Protein AF-A0A0M3JAE6-F1 (afdb_monomer)

Mean predicted aligned error: 17.2 Å

Nearest PDB structures (foldseek):
  5hbf-assembly3_A  TM=8.509E-01  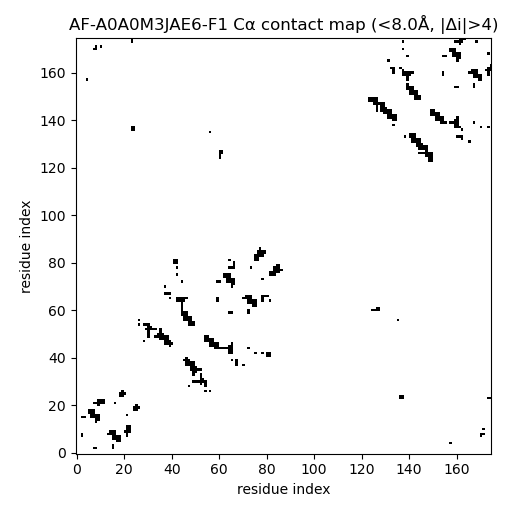e=4.651E-03  Homo sapiens
  8in6-assembly1_A  TM=2.690E-01  e=1.525E-06  Aplysia kurodai
  1dqc-assembly1_A  TM=7.155E-01  e=1.903E-02  Tachypleus tridentatus
  6so0-assembly1_A  TM=6.676E-01  e=2.023E-02  Homo sapiens
  5hbf-assembly3_B  TM=6.802E-01  e=2.150E-02  Homo sapiens

Foldseek 3Di:
DAADPQWFQAPVVRDTHHLCRRPLSNPPDWCQPPDAAKADDFFAQKIWGDDPRDIDIDGHAPQWGAQRVVRHTDHLQCRVSSVHPNPPPDDDDDDDDDDDDDDDDDDDDDPDDPDPDPPVVDPQRFDPDAAWAFPGRFAQWIWGDDPRGTDIDGHDPQFGQAPVVRHGHHSVNRD

Structure (mmCIF, N/CA/C/O backbone):
data_AF-A0A0M3JAE6-F1
#
_entry.id   AF-A0A0M3JAE6-F1
#
loop_
_atom_site.group_PDB
_atom_site.id
_atom_site.type_symbol
_atom_site.label_atom_id
_atom_site.label_alt_id
_atom_site.label_comp_id
_atom_site.label_asym_id
_atom_site.label_entity_id
_atom_site.label_seq_id
_atom_site.pdbx_PDB_ins_code
_atom_site.Cartn_x
_atom_site.Cartn_y
_atom_site.Cartn_z
_atom_site.occupancy
_atom_site.B_iso_or_equiv
_atom_site.auth_seq_id
_atom_site.auth_comp_id
_atom_site.auth_asym_id
_atom_site.auth_atom_id
_atom_site.pdbx_PDB_model_num
ATOM 1 N N . MET A 1 1 ? 17.728 -20.460 -9.849 1.00 57.16 1 MET A N 1
ATOM 2 C CA . MET A 1 1 ? 18.331 -19.705 -10.971 1.00 57.16 1 MET A CA 1
ATOM 3 C C . MET A 1 1 ? 18.481 -18.301 -10.447 1.00 57.16 1 MET A C 1
ATOM 5 O O . MET A 1 1 ? 17.465 -17.693 -10.151 1.00 57.16 1 MET A O 1
ATOM 9 N N . ASP A 1 2 ? 19.702 -17.817 -10.259 1.00 71.75 2 ASP A N 1
ATOM 10 C CA . ASP A 1 2 ? 19.910 -16.496 -9.671 1.00 71.75 2 ASP A CA 1
ATOM 11 C C . ASP A 1 2 ? 19.593 -15.401 -10.691 1.00 71.75 2 ASP A C 1
ATOM 13 O O . ASP A 1 2 ? 20.233 -15.301 -11.743 1.00 71.75 2 ASP A O 1
ATOM 17 N N . CYS A 1 3 ? 18.595 -14.574 -10.388 1.00 78.62 3 CYS A N 1
ATOM 18 C CA . CYS A 1 3 ? 18.317 -13.397 -11.194 1.00 78.62 3 CYS A CA 1
ATOM 19 C C . CYS A 1 3 ? 19.451 -12.376 -11.061 1.00 78.62 3 CYS A C 1
ATOM 21 O O . CYS A 1 3 ? 20.031 -12.180 -9.992 1.00 78.62 3 CYS A O 1
ATOM 23 N N . SER A 1 4 ? 19.777 -11.709 -12.172 1.00 85.56 4 SER A N 1
ATOM 24 C CA . SER A 1 4 ? 20.721 -10.588 -12.149 1.00 85.56 4 SER A CA 1
ATOM 25 C C . SER A 1 4 ? 20.203 -9.479 -11.233 1.00 85.56 4 SER A C 1
ATOM 27 O O . SER A 1 4 ? 18.994 -9.303 -11.093 1.00 85.56 4 SER A O 1
ATOM 29 N N . SER A 1 5 ? 21.111 -8.711 -10.625 1.00 76.38 5 SER A N 1
ATOM 30 C CA . SER A 1 5 ? 20.752 -7.637 -9.693 1.00 76.38 5 SER A CA 1
ATOM 31 C C . SER A 1 5 ? 19.662 -6.719 -10.255 1.00 76.38 5 SER A C 1
ATOM 33 O O . SER A 1 5 ? 19.842 -6.115 -11.311 1.00 76.38 5 SER A O 1
ATOM 35 N N . GLY A 1 6 ? 18.558 -6.588 -9.515 1.00 71.81 6 GLY A N 1
ATOM 36 C CA . GLY A 1 6 ? 17.400 -5.773 -9.900 1.00 71.81 6 GLY A CA 1
ATOM 37 C C . GLY A 1 6 ? 16.305 -6.519 -10.671 1.00 71.81 6 GLY A C 1
ATOM 38 O O . GLY A 1 6 ? 15.281 -5.907 -10.968 1.00 71.81 6 GLY A O 1
ATOM 39 N N . LEU A 1 7 ? 16.494 -7.810 -10.958 1.00 77.81 7 LEU A N 1
ATOM 40 C CA . LEU A 1 7 ? 15.477 -8.695 -11.525 1.00 77.81 7 LEU A CA 1
ATOM 41 C C . LEU A 1 7 ? 14.998 -9.710 -10.482 1.00 77.81 7 LEU A C 1
ATOM 43 O O . LEU A 1 7 ? 15.739 -10.112 -9.586 1.00 77.81 7 LEU A O 1
ATOM 47 N N . TYR A 1 8 ? 13.747 -10.122 -10.629 1.00 76.50 8 TYR A N 1
ATOM 48 C CA . TYR A 1 8 ? 12.992 -10.947 -9.700 1.00 76.50 8 TYR A CA 1
ATOM 49 C C . TYR A 1 8 ? 12.405 -12.124 -10.462 1.00 76.50 8 TYR A C 1
ATOM 51 O O . TYR A 1 8 ? 11.994 -11.976 -11.610 1.00 76.50 8 TYR A O 1
ATOM 59 N N . PHE A 1 9 ? 12.362 -13.298 -9.844 1.00 79.25 9 PHE A N 1
ATOM 60 C CA . PHE A 1 9 ? 11.781 -14.459 -10.501 1.00 79.25 9 PHE A CA 1
ATOM 61 C C . PHE A 1 9 ? 10.269 -14.266 -10.667 1.00 79.25 9 PHE A C 1
ATOM 63 O O . PHE A 1 9 ? 9.534 -14.118 -9.692 1.00 79.25 9 PHE A O 1
ATOM 70 N N . ASN A 1 10 ? 9.807 -14.266 -11.912 1.00 76.50 10 ASN A N 1
ATOM 71 C CA . ASN A 1 10 ? 8.400 -14.247 -12.249 1.00 76.50 10 ASN A CA 1
ATOM 72 C C . ASN A 1 10 ? 7.887 -15.688 -12.301 1.00 76.50 10 ASN A C 1
ATOM 74 O O . ASN A 1 10 ? 8.141 -16.412 -13.261 1.00 76.50 10 ASN A O 1
ATOM 78 N N . ALA A 1 11 ? 7.141 -16.108 -11.279 1.00 73.19 11 ALA A N 1
ATOM 79 C CA . ALA A 1 11 ? 6.583 -17.458 -11.223 1.00 73.19 11 ALA A CA 1
ATOM 80 C C . ALA A 1 11 ? 5.585 -17.763 -12.361 1.00 73.19 11 ALA A C 1
ATOM 82 O O . ALA A 1 11 ? 5.351 -18.930 -12.664 1.00 73.19 11 ALA A O 1
ATOM 83 N N . GLU A 1 12 ? 5.017 -16.739 -13.010 1.00 77.88 12 GLU A N 1
ATOM 84 C CA . GLU A 1 12 ? 4.078 -16.905 -14.125 1.00 77.88 12 GLU A CA 1
ATOM 85 C C . GLU A 1 12 ? 4.802 -17.201 -15.446 1.00 77.88 12 GLU A C 1
ATOM 87 O O . GLU A 1 12 ? 4.373 -18.070 -16.205 1.00 77.88 12 GLU A O 1
ATOM 92 N N . THR A 1 13 ? 5.926 -16.526 -15.708 1.00 83.38 13 THR A N 1
ATOM 93 C CA . THR A 1 13 ? 6.714 -16.717 -16.940 1.00 83.38 13 THR A CA 1
ATOM 94 C C . THR A 1 13 ? 7.896 -17.670 -16.764 1.00 83.38 13 THR A C 1
ATOM 96 O O . THR A 1 13 ? 8.464 -18.125 -17.750 1.00 83.38 13 THR A O 1
ATOM 99 N N . SER A 1 14 ? 8.243 -18.026 -15.522 1.00 84.50 14 SER A N 1
ATOM 100 C CA . SER A 1 14 ? 9.468 -18.757 -15.160 1.00 84.50 14 SER A CA 1
ATOM 101 C C . SER A 1 14 ? 10.762 -18.065 -15.608 1.00 84.50 14 SER A C 1
ATOM 103 O O . SER A 1 14 ? 11.794 -18.713 -15.785 1.00 84.50 14 SER A O 1
ATOM 105 N N . GLU A 1 15 ? 10.717 -16.746 -15.769 1.00 87.00 15 GLU A N 1
ATOM 106 C CA . GLU A 1 15 ? 11.852 -15.918 -16.167 1.00 87.00 15 GLU A CA 1
ATOM 107 C C . GLU A 1 15 ? 12.167 -14.878 -15.090 1.00 87.00 15 GLU A C 1
ATOM 109 O O . GLU A 1 15 ? 11.346 -14.567 -14.229 1.00 87.00 15 GLU A O 1
ATOM 114 N N . CYS A 1 16 ? 13.377 -14.326 -15.128 1.00 86.81 16 CYS A N 1
ATOM 115 C CA . CYS A 1 16 ? 13.714 -13.161 -14.321 1.00 86.81 16 CYS A CA 1
ATOM 116 C C . CYS A 1 16 ? 13.150 -11.904 -14.982 1.00 86.81 16 CYS A C 1
ATOM 118 O O . CYS A 1 16 ? 13.502 -11.594 -16.118 1.00 86.81 16 CYS A O 1
ATOM 120 N N . ASP A 1 17 ? 12.323 -11.169 -14.254 1.00 82.00 17 ASP A N 1
ATOM 121 C CA . ASP A 1 17 ? 11.604 -10.001 -14.742 1.00 82.00 17 ASP A CA 1
ATOM 122 C C . ASP A 1 17 ? 11.773 -8.811 -13.785 1.00 82.00 17 ASP A C 1
ATOM 124 O O . ASP A 1 17 ? 12.265 -8.939 -12.661 1.00 82.00 17 ASP A O 1
ATOM 128 N N . PHE A 1 18 ? 11.391 -7.620 -14.227 1.00 82.56 18 PHE A N 1
ATOM 129 C CA . PHE A 1 18 ? 11.340 -6.449 -13.362 1.00 82.56 18 PHE A CA 1
ATOM 130 C C . PHE A 1 18 ? 10.223 -6.597 -12.321 1.00 82.56 18 PHE A C 1
ATOM 132 O O . PHE A 1 18 ? 9.197 -7.234 -12.571 1.00 82.56 18 PHE A O 1
ATOM 139 N N . LYS A 1 19 ? 10.404 -5.989 -11.139 1.00 72.25 19 LYS A N 1
ATOM 140 C CA . LYS A 1 19 ? 9.467 -6.092 -10.001 1.00 72.25 19 LYS A CA 1
ATOM 141 C C . LYS A 1 19 ? 8.014 -5.754 -10.371 1.00 72.25 19 LYS A C 1
ATOM 143 O O . LYS A 1 19 ? 7.091 -6.255 -9.745 1.00 72.25 19 LYS A O 1
ATOM 148 N N . GLU A 1 20 ? 7.802 -4.898 -11.369 1.00 70.81 20 GLU A N 1
ATOM 149 C CA . GLU A 1 20 ? 6.485 -4.471 -11.842 1.00 70.81 20 GLU A CA 1
ATOM 150 C C . GLU A 1 20 ? 5.726 -5.584 -12.576 1.00 70.81 20 GLU A C 1
ATOM 152 O O . GLU A 1 20 ? 4.494 -5.582 -12.591 1.00 70.81 20 GLU A O 1
ATOM 157 N N . ASN A 1 21 ? 6.456 -6.532 -13.161 1.00 71.94 21 ASN A N 1
ATOM 158 C CA . ASN A 1 21 ? 5.912 -7.629 -13.954 1.00 71.94 21 ASN A CA 1
ATOM 159 C C . ASN A 1 21 ? 5.793 -8.933 -13.153 1.00 71.94 21 ASN A C 1
ATOM 161 O O . ASN A 1 21 ? 5.097 -9.852 -13.578 1.00 71.94 21 ASN A O 1
ATOM 165 N N . VAL A 1 22 ? 6.419 -9.013 -11.977 1.00 77.12 22 VAL A N 1
ATOM 166 C CA . VAL A 1 22 ? 6.266 -10.148 -11.063 1.00 77.12 22 VAL A CA 1
ATOM 167 C C . VAL A 1 22 ? 5.001 -9.952 -10.236 1.00 77.12 22 VAL A C 1
ATOM 169 O O . VAL A 1 22 ? 4.941 -9.044 -9.416 1.00 77.12 22 VAL A O 1
ATOM 172 N N . LEU A 1 23 ? 3.982 -10.796 -10.430 1.00 62.00 23 LEU A N 1
ATOM 173 C CA . LEU A 1 23 ? 2.661 -10.643 -9.799 1.00 62.00 23 LEU A CA 1
ATOM 174 C C . LEU A 1 23 ? 2.720 -10.543 -8.264 1.00 62.00 23 LEU A C 1
ATOM 176 O O . LEU A 1 23 ? 1.975 -9.760 -7.682 1.00 62.00 23 LEU A O 1
ATOM 180 N N . SER A 1 24 ? 3.627 -11.285 -7.624 1.00 55.59 24 SER A N 1
ATOM 181 C CA . SER A 1 24 ? 3.878 -11.225 -6.178 1.00 55.59 24 SER A CA 1
ATOM 182 C C . SER A 1 24 ? 4.635 -9.969 -5.735 1.00 55.59 24 SER A C 1
ATOM 184 O O . SER A 1 24 ? 4.551 -9.598 -4.574 1.00 55.59 24 SER A O 1
ATOM 186 N N . CYS A 1 25 ? 5.335 -9.278 -6.636 1.00 64.19 25 CYS A N 1
ATOM 187 C CA . CYS A 1 25 ? 6.037 -8.020 -6.352 1.00 64.19 25 CYS A CA 1
ATOM 188 C C . CYS A 1 25 ? 5.276 -6.781 -6.860 1.00 64.19 25 CYS A C 1
ATOM 190 O O . CYS A 1 25 ? 5.592 -5.640 -6.502 1.00 64.19 25 CYS A O 1
ATOM 192 N N . ARG A 1 26 ? 4.271 -6.987 -7.715 1.00 64.50 26 ARG A N 1
ATOM 193 C CA . ARG A 1 26 ? 3.477 -5.937 -8.334 1.00 64.50 26 ARG A CA 1
ATOM 194 C C . ARG A 1 26 ? 2.492 -5.392 -7.316 1.00 64.50 26 ARG A C 1
ATOM 196 O O . ARG A 1 26 ? 1.555 -6.067 -6.903 1.00 64.50 26 ARG A O 1
ATOM 203 N N . ASN A 1 27 ? 2.630 -4.110 -6.998 1.00 64.69 27 ASN A N 1
ATOM 204 C CA . ASN A 1 27 ? 1.575 -3.403 -6.294 1.00 64.69 27 ASN A CA 1
ATOM 205 C C . ASN A 1 27 ? 0.345 -3.307 -7.229 1.00 64.69 27 ASN A C 1
ATOM 207 O O . ASN A 1 27 ? 0.441 -2.673 -8.282 1.00 64.69 27 ASN A O 1
ATOM 211 N N . PRO A 1 28 ? -0.810 -3.916 -6.897 1.00 67.19 28 PRO A N 1
ATOM 212 C CA . PRO A 1 28 ? -1.944 -4.024 -7.823 1.00 67.19 28 PRO A CA 1
ATOM 213 C C . PRO A 1 28 ? -2.647 -2.681 -8.081 1.00 67.19 28 PRO A C 1
ATOM 215 O O . PRO A 1 28 ? -3.548 -2.599 -8.915 1.00 67.19 28 PRO A O 1
ATOM 218 N N . PHE A 1 29 ? -2.254 -1.626 -7.364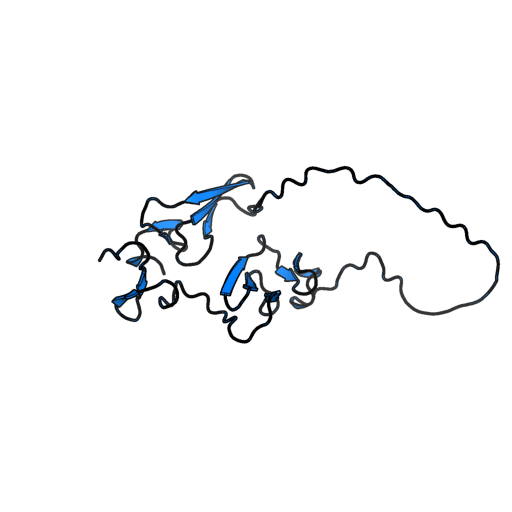 1.00 79.62 29 PHE A N 1
ATOM 219 C CA . PHE A 1 29 ? -2.862 -0.308 -7.445 1.00 79.62 29 PHE A CA 1
ATOM 220 C C . PHE A 1 29 ? -2.209 0.554 -8.531 1.00 79.62 29 PHE A C 1
ATOM 222 O O . PHE A 1 29 ? -1.033 0.902 -8.435 1.00 79.62 29 PHE A O 1
ATOM 229 N N . ASP A 1 30 ? -3.001 0.923 -9.539 1.00 83.75 30 ASP A N 1
ATOM 230 C CA . ASP A 1 30 ? -2.572 1.742 -10.675 1.00 83.75 30 ASP A CA 1
ATOM 231 C C . ASP A 1 30 ? -2.882 3.237 -10.462 1.00 83.75 30 ASP A C 1
ATOM 233 O O . ASP A 1 30 ? -4.028 3.630 -10.202 1.00 83.75 30 ASP A O 1
ATOM 237 N N . CYS A 1 31 ? -1.844 4.066 -10.605 1.00 90.31 31 CYS A N 1
ATOM 238 C CA . CYS A 1 31 ? -1.897 5.522 -10.499 1.00 90.31 31 CYS A CA 1
ATOM 239 C C . CYS A 1 31 ? -1.967 6.243 -11.858 1.00 90.31 31 CYS A C 1
ATOM 241 O O . CYS A 1 31 ? -2.138 7.461 -11.859 1.00 90.31 31 CYS A O 1
ATOM 243 N N . ALA A 1 32 ? -1.888 5.544 -12.999 1.00 86.88 32 ALA A N 1
ATOM 244 C CA . ALA A 1 32 ? -1.790 6.148 -14.334 1.00 86.88 32 ALA A CA 1
ATOM 245 C C . ALA A 1 32 ? -2.917 7.145 -14.656 1.00 86.88 32 ALA A C 1
ATOM 247 O O . ALA A 1 32 ? -2.695 8.137 -15.345 1.00 86.88 32 ALA A O 1
ATOM 248 N N . ASN A 1 33 ? -4.121 6.912 -14.122 1.00 86.94 33 ASN A N 1
ATOM 249 C CA . ASN A 1 33 ? -5.295 7.770 -14.325 1.00 86.94 33 ASN A CA 1
ATOM 250 C C . ASN A 1 33 ? -5.825 8.385 -13.020 1.00 86.94 33 ASN A C 1
ATOM 252 O O . ASN A 1 33 ? -6.982 8.806 -12.944 1.00 86.94 33 ASN A O 1
ATOM 256 N N . ARG A 1 34 ? -5.006 8.411 -11.965 1.00 90.81 34 ARG A N 1
ATOM 257 C CA . ARG A 1 34 ? -5.386 8.941 -10.651 1.00 90.81 34 ARG A CA 1
ATOM 258 C C . ARG A 1 34 ? -4.648 10.243 -10.364 1.00 90.81 34 ARG A C 1
ATOM 260 O O . ARG A 1 34 ? -3.559 10.492 -10.867 1.00 90.81 34 ARG A O 1
ATOM 267 N N . LYS A 1 35 ? -5.253 11.093 -9.534 1.00 95.06 35 LYS A N 1
ATOM 268 C CA . LYS A 1 35 ? -4.607 12.324 -9.056 1.00 95.06 35 LYS A CA 1
ATOM 269 C C . LYS A 1 35 ? -3.509 11.986 -8.049 1.00 95.06 35 LYS A C 1
ATOM 271 O O . LYS A 1 35 ? -3.563 10.941 -7.402 1.00 95.06 35 LYS A O 1
ATOM 276 N N . ASN A 1 36 ? -2.566 12.898 -7.847 1.00 94.44 36 ASN A N 1
ATOM 277 C CA . ASN A 1 36 ? -1.634 12.772 -6.730 1.00 94.44 36 ASN A CA 1
ATOM 278 C C . ASN A 1 36 ? -2.409 12.785 -5.404 1.00 94.44 36 ASN A C 1
ATOM 280 O O . ASN A 1 36 ? -3.353 13.564 -5.251 1.00 94.44 36 ASN A O 1
ATOM 284 N N . GLY A 1 37 ? -2.022 11.927 -4.464 1.00 93.56 37 GLY A N 1
ATOM 285 C CA . GLY A 1 37 ? -2.692 11.820 -3.170 1.00 93.56 37 GLY A CA 1
ATOM 286 C C . GLY A 1 37 ? -2.743 10.403 -2.620 1.00 93.56 37 GLY A C 1
ATOM 287 O O . GLY A 1 37 ? -2.260 9.460 -3.246 1.00 93.56 37 GLY A O 1
ATOM 288 N N . ALA A 1 38 ? -3.328 10.275 -1.430 1.00 94.56 38 ALA A N 1
ATOM 289 C CA . ALA A 1 38 ? -3.507 8.993 -0.772 1.00 94.56 38 ALA A CA 1
ATOM 290 C C . ALA A 1 38 ? -4.843 8.345 -1.153 1.00 94.56 38 ALA A C 1
ATOM 292 O O . ALA A 1 38 ? -5.856 9.018 -1.337 1.00 94.56 38 ALA A O 1
ATOM 293 N N . TYR A 1 39 ? -4.833 7.023 -1.230 1.00 93.44 39 TYR A N 1
ATOM 294 C CA . TYR A 1 39 ? -5.960 6.189 -1.601 1.00 93.44 39 TYR A CA 1
ATOM 295 C C . TYR A 1 39 ? -6.008 4.978 -0.682 1.00 93.44 39 TYR A C 1
ATOM 297 O O . TYR A 1 39 ? -4.984 4.363 -0.407 1.00 93.44 39 TYR A O 1
ATOM 305 N N . ALA A 1 40 ? -7.200 4.598 -0.251 1.00 91.69 40 ALA A N 1
ATOM 306 C CA . ALA A 1 40 ? -7.446 3.334 0.425 1.00 91.69 40 ALA A CA 1
ATOM 307 C C . ALA A 1 40 ? -8.723 2.719 -0.143 1.00 91.69 40 ALA A C 1
ATOM 309 O O . ALA A 1 40 ? -9.617 3.442 -0.591 1.00 91.69 40 ALA A O 1
ATOM 310 N N . ASP A 1 41 ? -8.788 1.392 -0.143 1.00 87.38 41 ASP A N 1
ATOM 311 C CA . ASP A 1 41 ? -9.982 0.663 -0.553 1.00 87.38 41 ASP A CA 1
ATOM 312 C C . ASP A 1 41 ? -10.830 0.338 0.680 1.00 87.38 41 ASP A C 1
ATOM 314 O O . ASP A 1 41 ? -10.534 -0.582 1.442 1.00 87.38 41 ASP A O 1
ATOM 318 N N . GLY A 1 42 ? -11.849 1.164 0.925 1.00 91.88 42 GLY A N 1
ATOM 319 C CA . GLY A 1 42 ? -12.736 1.027 2.079 1.00 91.88 42 GLY A CA 1
ATOM 320 C C . GLY A 1 42 ? -12.013 1.090 3.433 1.00 91.88 42 GLY A C 1
ATOM 321 O O . GLY A 1 42 ? -11.065 1.852 3.630 1.00 91.88 42 GLY A O 1
ATOM 322 N N . CYS A 1 43 ? -12.502 0.303 4.395 1.00 94.94 43 CYS A N 1
ATOM 323 C CA . CYS A 1 43 ? -11.897 0.149 5.719 1.00 94.94 43 CYS A CA 1
ATOM 324 C C . CYS A 1 43 ? -10.627 -0.704 5.628 1.00 94.94 43 CYS A C 1
ATOM 326 O O . CYS A 1 43 ? -10.658 -1.914 5.858 1.00 94.94 43 CYS A O 1
ATOM 328 N N . SER A 1 44 ? -9.508 -0.072 5.284 1.00 89.44 44 SER A N 1
ATOM 329 C CA . SER A 1 44 ? -8.252 -0.771 5.030 1.00 89.44 44 SER A CA 1
ATOM 330 C C . SER A 1 44 ? -7.148 -0.347 5.993 1.00 89.44 44 SER A C 1
ATOM 332 O O . SER A 1 44 ? -7.000 0.822 6.348 1.00 89.44 44 SER A O 1
ATOM 334 N N . THR A 1 45 ? -6.341 -1.323 6.398 1.00 85.56 45 THR A N 1
ATOM 335 C CA . THR A 1 45 ? -5.067 -1.098 7.094 1.00 85.56 45 THR A CA 1
ATOM 336 C C . THR A 1 45 ? -3.934 -0.806 6.109 1.00 85.56 45 THR A C 1
ATOM 338 O O . THR A 1 45 ? -2.833 -0.466 6.520 1.00 85.56 45 THR A O 1
ATOM 341 N N . VAL A 1 46 ? -4.189 -0.938 4.809 1.00 83.06 46 VAL A N 1
ATOM 342 C CA . VAL A 1 46 ? -3.256 -0.706 3.706 1.00 83.06 46 VAL A CA 1
ATOM 343 C C . VAL A 1 46 ? -3.764 0.452 2.851 1.00 83.06 46 VAL A C 1
ATOM 345 O O . VAL A 1 46 ? -4.955 0.537 2.550 1.00 83.06 46 VAL A O 1
ATOM 348 N N . PHE A 1 47 ? -2.862 1.332 2.441 1.00 90.00 47 PHE A N 1
ATOM 349 C CA . PHE A 1 47 ? -3.172 2.482 1.604 1.00 90.00 47 PHE A CA 1
ATOM 350 C C . PHE A 1 47 ? -2.045 2.733 0.599 1.00 90.00 47 PHE A C 1
ATOM 352 O O . PHE A 1 47 ? -0.935 2.217 0.731 1.00 90.00 47 PHE A O 1
ATOM 359 N N . TRP A 1 48 ? -2.342 3.528 -0.419 1.00 92.31 48 TRP A N 1
ATOM 360 C CA . TRP A 1 48 ? -1.441 3.855 -1.513 1.00 92.31 48 TRP A CA 1
ATOM 361 C C . TRP A 1 48 ? -1.291 5.358 -1.647 1.00 92.31 48 TRP A C 1
ATOM 363 O O . TRP A 1 48 ? -2.254 6.093 -1.458 1.00 92.31 48 TRP A O 1
ATOM 373 N N . TYR A 1 49 ? -0.107 5.815 -2.030 1.00 90.94 49 TYR A N 1
ATOM 374 C CA . TYR A 1 49 ? 0.142 7.199 -2.402 1.00 90.94 49 TYR A CA 1
ATOM 375 C C . TYR A 1 49 ? 0.521 7.272 -3.878 1.00 90.94 49 TYR A C 1
ATOM 377 O O . TYR A 1 49 ? 1.490 6.640 -4.296 1.00 90.94 49 TYR A O 1
ATOM 385 N N . CYS A 1 50 ? -0.240 8.035 -4.660 1.00 92.81 50 CYS A N 1
ATOM 386 C CA . CYS A 1 50 ? 0.109 8.350 -6.039 1.00 92.81 50 CYS A CA 1
ATOM 387 C C . CYS A 1 50 ? 0.903 9.655 -6.104 1.00 92.81 50 CYS A C 1
ATOM 389 O O . CYS A 1 50 ? 0.480 10.667 -5.539 1.00 92.81 50 CYS A O 1
ATOM 391 N N . SER A 1 51 ? 1.995 9.650 -6.866 1.00 90.38 51 SER A N 1
ATOM 392 C CA . SER A 1 51 ? 2.743 10.847 -7.250 1.00 90.38 51 SER A CA 1
ATOM 393 C C . SER A 1 51 ? 3.217 10.712 -8.689 1.00 90.38 51 SER A C 1
ATOM 395 O O . SER A 1 51 ? 4.012 9.828 -8.989 1.00 90.38 51 SER A O 1
ATOM 397 N N . GLU A 1 52 ? 2.720 11.571 -9.578 1.00 90.38 52 GLU A N 1
ATOM 398 C CA . GLU A 1 52 ? 3.136 11.633 -10.989 1.00 90.38 52 GLU A CA 1
ATOM 399 C C . GLU A 1 52 ? 3.036 10.269 -11.701 1.00 90.38 52 GLU A C 1
ATOM 401 O O . GLU A 1 52 ? 3.931 9.849 -12.427 1.00 90.38 52 GLU A O 1
ATOM 406 N N . GLY A 1 53 ? 1.948 9.535 -11.445 1.00 82.00 53 GLY A N 1
ATOM 407 C CA . GLY A 1 53 ? 1.717 8.198 -12.008 1.00 82.00 53 GLY A CA 1
ATOM 408 C C . GLY A 1 53 ? 2.473 7.063 -11.307 1.00 82.00 53 GLY A C 1
ATOM 409 O O . GLY A 1 53 ? 2.178 5.901 -11.565 1.00 82.00 53 GLY A O 1
ATOM 410 N N . SER A 1 54 ? 3.381 7.371 -10.377 1.00 79.88 54 SER A N 1
ATOM 411 C CA . SER A 1 54 ? 4.058 6.378 -9.538 1.00 79.88 54 SER A CA 1
ATOM 412 C C . SER A 1 54 ? 3.246 6.063 -8.287 1.00 79.88 54 SER A C 1
ATOM 414 O O . SER A 1 54 ? 2.614 6.953 -7.715 1.00 79.88 54 SER A O 1
ATOM 416 N N . VAL A 1 55 ? 3.290 4.805 -7.843 1.00 79.81 55 VAL A N 1
ATOM 417 C CA . VAL A 1 55 ? 2.577 4.326 -6.654 1.00 79.81 55 VAL A CA 1
ATOM 418 C C . VAL A 1 55 ? 3.540 3.945 -5.534 1.00 79.81 55 VAL A C 1
ATOM 420 O O . VAL A 1 55 ? 4.527 3.246 -5.758 1.00 79.81 55 VAL A O 1
ATOM 423 N N . SER A 1 56 ? 3.204 4.352 -4.313 1.00 80.50 56 SER A N 1
ATOM 424 C CA . SER A 1 56 ? 3.853 3.906 -3.080 1.00 80.50 56 SER A CA 1
ATOM 425 C C . SER A 1 56 ? 2.835 3.190 -2.201 1.00 80.50 56 SER A C 1
ATOM 427 O O . SER A 1 56 ? 1.799 3.759 -1.870 1.00 80.50 56 SER A O 1
ATOM 429 N N . LEU A 1 57 ? 3.121 1.948 -1.818 1.00 77.75 57 LEU A N 1
ATOM 430 C CA . LEU A 1 57 ? 2.322 1.174 -0.865 1.00 77.75 57 LEU A CA 1
ATOM 431 C C . LEU A 1 57 ? 2.699 1.559 0.571 1.00 77.75 57 LEU A C 1
ATOM 433 O O . LEU A 1 57 ? 3.869 1.779 0.881 1.00 77.75 57 LEU A O 1
ATOM 437 N N . SER A 1 58 ? 1.724 1.627 1.468 1.00 82.62 58 SER A N 1
ATOM 438 C CA . SER A 1 58 ? 1.941 1.860 2.895 1.00 82.62 58 SER A CA 1
ATOM 439 C C . SER A 1 58 ? 0.916 1.106 3.735 1.00 82.62 58 SER A C 1
ATOM 441 O O . SER A 1 58 ? -0.150 0.714 3.260 1.00 82.62 58 SER A O 1
ATOM 443 N N . ARG A 1 59 ? 1.254 0.865 5.003 1.00 84.69 59 ARG A N 1
ATOM 444 C CA . ARG A 1 59 ? 0.403 0.139 5.945 1.00 84.69 59 ARG A CA 1
ATOM 445 C C . ARG A 1 59 ? 0.321 0.898 7.261 1.00 84.69 59 ARG A C 1
ATOM 447 O O . ARG A 1 59 ? 1.330 1.370 7.775 1.00 84.69 59 ARG A O 1
ATOM 454 N N . CYS A 1 60 ? -0.885 0.999 7.792 1.00 86.31 60 CYS A N 1
ATOM 455 C CA . CYS A 1 60 ? -1.157 1.561 9.097 1.00 86.31 60 CYS A CA 1
ATOM 456 C C . CYS A 1 60 ? -0.589 0.691 10.229 1.00 86.31 60 CYS A C 1
ATOM 458 O O . CYS A 1 60 ? -0.466 -0.531 10.067 1.00 86.31 60 CYS A O 1
ATOM 460 N N . PRO A 1 61 ? -0.288 1.291 11.398 1.00 89.06 61 PRO A N 1
ATOM 461 C CA . PRO A 1 61 ? -0.022 0.543 12.622 1.00 89.06 61 PRO A CA 1
ATOM 462 C C . PRO A 1 61 ? -1.109 -0.504 12.898 1.00 89.06 61 PRO A C 1
ATOM 464 O O . PRO A 1 61 ? -2.268 -0.360 12.489 1.00 89.06 61 PRO A O 1
ATOM 467 N N . ARG A 1 62 ? -0.756 -1.587 13.597 1.00 77.88 62 ARG A N 1
ATOM 468 C CA . ARG A 1 62 ? -1.704 -2.689 13.835 1.00 77.88 62 ARG A CA 1
ATOM 469 C C . ARG A 1 62 ? -2.953 -2.189 14.558 1.00 77.88 62 ARG A C 1
ATOM 471 O O . ARG A 1 62 ? -2.868 -1.432 15.514 1.00 77.88 62 ARG A O 1
ATOM 478 N N . GLY A 1 63 ? -4.112 -2.663 14.105 1.00 81.44 63 GLY A N 1
ATOM 479 C CA . GLY A 1 63 ? -5.405 -2.294 14.687 1.00 81.44 63 GLY A CA 1
ATOM 480 C C . GLY A 1 63 ? -5.917 -0.910 14.282 1.00 81.44 63 GLY A C 1
ATOM 481 O O . GLY A 1 6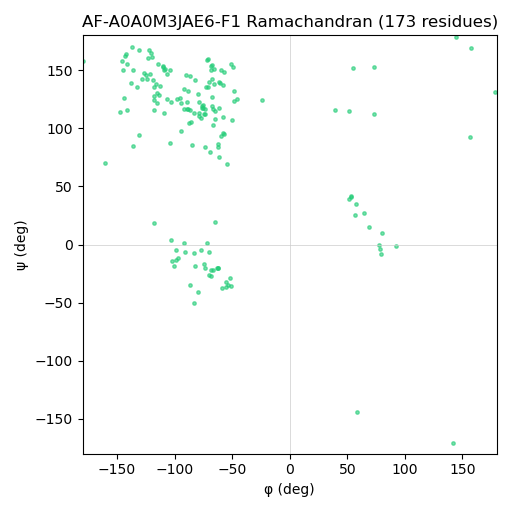3 ? -7.025 -0.556 14.675 1.00 81.44 63 GLY A O 1
ATOM 482 N N . THR A 1 64 ? -5.165 -0.162 13.470 1.00 92.56 64 THR A N 1
ATOM 483 C CA . THR A 1 64 ? -5.588 1.136 12.931 1.00 92.56 64 THR A CA 1
ATOM 484 C C . THR A 1 64 ? -5.848 1.046 11.430 1.00 9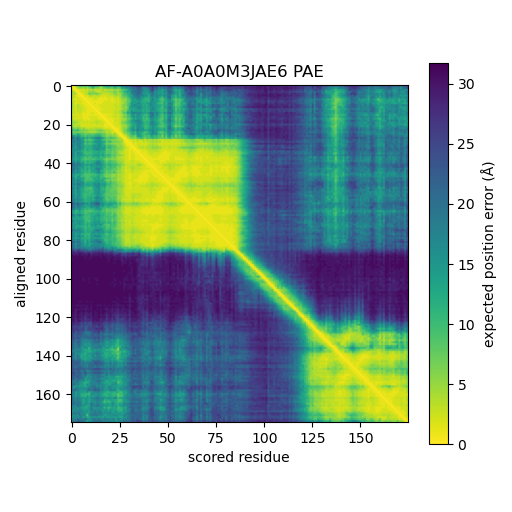2.56 64 THR A C 1
ATOM 486 O O . THR A 1 64 ? -5.296 0.193 10.733 1.00 92.56 64 THR A O 1
ATOM 489 N N . TYR A 1 65 ? -6.720 1.916 10.939 1.00 95.69 65 TYR A N 1
ATOM 490 C CA . TYR A 1 65 ? -7.225 1.941 9.573 1.00 95.69 65 TYR A CA 1
ATOM 491 C C . TYR A 1 65 ? -7.019 3.334 8.992 1.00 95.69 65 TYR A C 1
ATOM 493 O O . TYR A 1 65 ? -7.052 4.328 9.718 1.00 95.69 65 TYR A O 1
ATOM 501 N N . PHE A 1 66 ? -6.776 3.415 7.688 1.00 96.25 66 PHE A N 1
ATOM 502 C CA . PHE A 1 66 ? -6.474 4.689 7.052 1.00 96.25 66 PHE A CA 1
ATOM 503 C C . PHE A 1 66 ? -7.747 5.526 6.867 1.00 96.25 66 PHE A C 1
ATOM 505 O O . PHE A 1 66 ? -8.668 5.125 6.156 1.00 96.25 66 PHE A O 1
ATOM 512 N N . ASP A 1 67 ? -7.792 6.707 7.483 1.00 96.56 67 ASP A N 1
ATOM 513 C CA . ASP A 1 67 ? -8.767 7.748 7.170 1.00 96.56 67 ASP A CA 1
ATOM 514 C C . ASP A 1 67 ? -8.226 8.571 5.994 1.00 96.56 67 ASP A C 1
ATOM 516 O O . ASP A 1 67 ? -7.312 9.382 6.156 1.00 96.56 67 ASP A O 1
ATOM 520 N N . VAL A 1 68 ? -8.791 8.359 4.801 1.00 94.62 68 VAL A N 1
ATOM 521 C CA . VAL A 1 68 ? -8.367 9.048 3.569 1.00 94.62 68 VAL A CA 1
ATOM 522 C C . VAL A 1 68 ? -8.663 10.551 3.594 1.00 94.62 68 VAL A C 1
ATOM 524 O O . VAL A 1 68 ? -8.038 11.307 2.857 1.00 94.62 68 VAL A O 1
ATOM 527 N N . GLU A 1 69 ? -9.608 11.005 4.420 1.00 92.94 69 GLU A N 1
ATOM 528 C CA . GLU A 1 69 ? -9.969 12.422 4.501 1.00 92.94 69 GLU A CA 1
ATOM 529 C C . GLU A 1 69 ? -9.063 13.169 5.490 1.00 92.94 69 GLU A C 1
ATOM 531 O O . GLU A 1 69 ? -8.726 14.328 5.258 1.00 92.94 69 GLU A O 1
ATOM 536 N N . LEU A 1 70 ? -8.654 12.509 6.581 1.00 93.94 70 LEU A N 1
ATOM 537 C CA . LEU A 1 70 ? -7.701 13.053 7.559 1.00 93.94 70 LEU A CA 1
ATOM 538 C C . LEU A 1 70 ? -6.240 12.700 7.244 1.00 93.94 70 LEU A C 1
ATOM 540 O O . LEU A 1 70 ? -5.342 13.193 7.924 1.00 93.94 70 LEU A O 1
ATOM 544 N N . LEU A 1 71 ? -6.011 11.859 6.230 1.00 94.94 71 LEU A N 1
ATOM 545 C CA . LEU A 1 71 ? -4.705 11.358 5.795 1.00 94.94 71 LEU A CA 1
ATOM 546 C C . LEU A 1 71 ? -3.877 10.765 6.944 1.00 94.94 71 LEU A C 1
ATOM 548 O O . LEU A 1 71 ? -2.662 10.949 7.015 1.00 94.94 71 LEU A O 1
ATOM 552 N N . LYS A 1 72 ? -4.542 10.051 7.855 1.00 95.56 72 LYS A N 1
ATOM 553 C CA . LYS A 1 72 ? -3.912 9.432 9.025 1.00 95.56 72 LYS A CA 1
ATOM 554 C C . LYS A 1 72 ? -4.508 8.062 9.304 1.00 95.56 72 LYS A C 1
ATOM 556 O O . LYS A 1 72 ? -5.661 7.794 8.979 1.00 95.56 72 LYS A O 1
ATOM 561 N N . CYS A 1 73 ? -3.735 7.220 9.968 1.00 95.44 73 CYS A N 1
ATOM 562 C CA . CYS A 1 73 ? -4.249 5.987 10.540 1.00 95.44 73 CYS A CA 1
ATOM 563 C C . CYS A 1 73 ? -4.956 6.299 11.863 1.00 95.44 73 CYS A C 1
ATOM 565 O O . CYS A 1 73 ? -4.397 6.992 12.711 1.00 95.44 73 CYS A O 1
ATOM 567 N N . ASP A 1 74 ? -6.180 5.811 12.030 1.00 96.50 74 ASP A N 1
ATOM 568 C CA . ASP A 1 74 ? -6.973 5.989 13.248 1.00 96.50 74 ASP A CA 1
ATOM 569 C C . ASP A 1 74 ? -7.668 4.672 13.626 1.00 96.50 74 ASP A C 1
ATOM 571 O O . ASP A 1 74 ? -7.648 3.692 12.875 1.00 96.50 74 ASP A O 1
ATOM 575 N N . TYR A 1 75 ? -8.265 4.613 14.810 1.00 95.75 75 TYR A N 1
ATOM 576 C CA . TYR A 1 75 ? -9.006 3.439 15.253 1.00 95.75 75 TYR A CA 1
ATOM 577 C C . TYR A 1 75 ? -10.290 3.246 14.448 1.00 95.75 75 TYR A C 1
ATOM 579 O O . TYR A 1 75 ? -10.879 4.193 13.922 1.00 95.75 75 TYR A O 1
ATOM 587 N N . LYS A 1 76 ? -10.751 1.995 14.371 1.00 94.75 76 LYS A N 1
ATOM 588 C CA . LYS A 1 76 ? -11.902 1.598 13.551 1.00 94.75 76 LYS A CA 1
ATOM 589 C C . LYS A 1 76 ? -13.152 2.436 13.846 1.00 94.75 76 LYS A C 1
ATOM 591 O O . LYS A 1 76 ? -13.912 2.744 12.933 1.00 94.75 76 LYS A O 1
ATOM 596 N N . GLU A 1 77 ? -13.345 2.831 15.101 1.00 95.81 77 GLU A N 1
ATOM 597 C CA . GLU A 1 77 ? -14.500 3.601 15.567 1.00 95.81 77 GLU A CA 1
ATOM 598 C C . GLU A 1 77 ? -14.447 5.072 15.143 1.00 95.81 77 GLU A C 1
ATOM 600 O O . GLU A 1 77 ? -15.478 5.735 15.167 1.00 95.81 77 GLU A O 1
ATOM 605 N N . ALA A 1 78 ? -13.280 5.577 14.737 1.00 95.31 78 ALA A N 1
ATOM 606 C CA . ALA A 1 78 ? -13.080 6.951 14.285 1.00 95.31 78 ALA A CA 1
ATOM 607 C C . ALA A 1 78 ? -13.038 7.088 12.752 1.00 95.31 78 ALA A C 1
ATOM 609 O O . ALA A 1 78 ? -13.232 8.191 12.241 1.00 95.31 78 ALA A O 1
ATOM 610 N N . VAL A 1 79 ? -12.812 5.990 12.018 1.00 96.00 79 VAL A N 1
ATOM 611 C CA . VAL A 1 79 ? -12.669 5.989 10.552 1.00 96.00 79 VAL A CA 1
ATOM 612 C C . VAL A 1 79 ? -14.033 5.807 9.866 1.00 96.00 79 VAL A C 1
ATOM 614 O O . VAL A 1 79 ? -14.626 4.729 9.975 1.00 96.00 79 VAL A O 1
ATOM 617 N N . PRO A 1 80 ? -14.529 6.789 9.082 1.00 96.00 80 PRO A N 1
ATOM 618 C CA . PRO A 1 80 ? -15.844 6.695 8.436 1.00 96.00 80 PRO A CA 1
ATOM 619 C C . PRO A 1 80 ? -15.997 5.493 7.498 1.00 96.00 80 PRO A C 1
ATOM 621 O O . PRO A 1 80 ? -17.039 4.841 7.489 1.00 96.00 80 PRO A O 1
ATOM 624 N N . ALA A 1 81 ? -14.940 5.135 6.759 1.00 95.50 81 ALA A N 1
ATOM 625 C CA . ALA A 1 81 ? -14.939 3.970 5.869 1.00 95.50 81 ALA A CA 1
ATOM 626 C C . ALA A 1 81 ? -15.134 2.635 6.615 1.00 95.50 81 ALA A C 1
ATOM 628 O O . ALA A 1 81 ? -15.553 1.647 6.018 1.00 95.50 81 ALA A O 1
ATOM 629 N N . CYS A 1 82 ? -14.864 2.611 7.924 1.00 95.19 82 CYS A N 1
ATOM 630 C CA . CYS A 1 82 ? -15.087 1.472 8.809 1.00 95.19 82 CYS A CA 1
ATOM 631 C C . CYS A 1 82 ? -16.463 1.471 9.491 1.00 95.19 82 CYS A C 1
ATOM 633 O O . CYS A 1 82 ? -16.739 0.571 10.286 1.00 95.19 82 CYS A O 1
ATOM 635 N N . GLY A 1 83 ? -17.316 2.461 9.203 1.00 94.69 83 GLY A N 1
ATOM 636 C CA . GLY A 1 83 ? -18.559 2.713 9.935 1.00 94.69 83 GLY A CA 1
ATOM 637 C C . GLY A 1 83 ? -18.350 3.470 11.250 1.00 94.69 83 GLY A C 1
ATOM 638 O O . GLY A 1 83 ? -19.281 3.570 12.048 1.00 94.69 83 GLY A O 1
ATOM 639 N N . GLY A 1 84 ? -17.139 3.983 11.486 1.00 93.31 84 GLY A N 1
ATOM 640 C CA . GLY A 1 84 ? -16.815 4.818 12.631 1.00 93.31 84 GLY A CA 1
ATOM 641 C C . GLY A 1 84 ? -17.435 6.212 12.539 1.00 93.31 84 GLY A C 1
ATOM 642 O O . GLY A 1 84 ? -17.776 6.704 11.463 1.00 93.31 84 GLY A O 1
ATOM 643 N N . VAL A 1 85 ? -17.551 6.870 13.686 1.00 91.75 85 VAL A N 1
ATOM 644 C CA . VAL A 1 85 ? -17.957 8.269 13.797 1.00 91.75 85 VAL A CA 1
ATOM 645 C C . VAL A 1 85 ? -16.797 9.060 14.369 1.00 91.75 85 VAL A C 1
ATOM 647 O O . VAL A 1 85 ? -16.215 8.702 15.389 1.00 91.75 85 VAL A O 1
ATOM 650 N N . ARG A 1 86 ? -16.455 10.173 13.722 1.00 86.81 86 ARG A N 1
ATOM 651 C CA . ARG A 1 86 ? -15.431 11.064 14.263 1.00 86.81 86 ARG A CA 1
ATOM 652 C C . ARG A 1 86 ? -15.917 11.573 15.609 1.00 86.81 86 ARG A C 1
ATOM 654 O O . ARG A 1 86 ? -16.940 12.255 15.663 1.00 86.81 86 ARG A O 1
ATOM 661 N N . SER A 1 87 ? -15.188 11.243 16.674 1.00 71.25 87 SER A N 1
ATOM 662 C CA . SER A 1 87 ? -15.405 11.797 18.008 1.00 71.25 87 SER A CA 1
ATOM 663 C C . SER A 1 87 ? -15.174 13.298 17.946 1.00 71.25 87 SER A C 1
ATOM 665 O O . SER A 1 87 ? -14.076 13.807 18.154 1.00 71.25 87 SER A O 1
ATOM 667 N N . SER A 1 88 ? -16.227 14.020 17.597 1.00 59.75 88 SER A N 1
ATOM 668 C CA . SER A 1 88 ? -16.252 15.458 17.641 1.00 59.75 88 SER A CA 1
ATOM 669 C C . SER A 1 88 ? -16.173 15.860 19.110 1.00 59.75 88 SER A C 1
ATOM 671 O O . SER A 1 88 ? -17.191 15.905 19.798 1.00 59.75 88 SER A O 1
ATOM 673 N N . SER A 1 89 ? -15.006 16.295 19.575 1.00 53.12 89 SER A N 1
ATOM 674 C CA . SER A 1 89 ? -14.924 17.228 20.705 1.00 53.12 89 SER A CA 1
ATOM 675 C C . SER A 1 89 ? -15.548 18.598 20.370 1.00 53.12 89 SER A C 1
ATOM 677 O O . SER A 1 89 ? -15.296 19.584 21.052 1.00 53.12 89 SER A O 1
ATOM 679 N N . SER A 1 90 ? -16.396 18.691 19.338 1.00 53.00 90 SER A N 1
ATOM 680 C CA . SER A 1 90 ? -17.247 19.834 19.012 1.00 53.00 90 SER A CA 1
ATOM 681 C C . SER A 1 90 ? -18.394 19.418 18.082 1.00 53.00 90 SER A C 1
ATOM 683 O O . SER A 1 90 ? -18.417 19.798 16.919 1.00 53.00 90 SER A O 1
ATOM 685 N N . GLN A 1 91 ? -19.366 18.650 18.571 1.00 51.22 91 GLN A N 1
ATOM 686 C CA . GLN A 1 91 ? -20.751 18.822 18.117 1.00 51.22 91 GLN A CA 1
ATOM 687 C C . GLN A 1 91 ? -21.673 18.769 19.333 1.00 51.22 91 GLN A C 1
ATOM 689 O O . GLN A 1 91 ? -22.213 17.727 19.691 1.00 51.22 91 GLN A O 1
ATOM 694 N N . SER A 1 92 ? -21.832 19.926 19.981 1.00 51.44 92 SER A N 1
ATOM 695 C CA . SER A 1 92 ? -22.983 20.147 20.850 1.00 51.44 92 SER A CA 1
ATOM 696 C C . SER A 1 92 ? -24.239 20.188 19.979 1.00 51.44 92 SER A C 1
ATOM 698 O O . SER A 1 92 ? -24.316 20.881 18.964 1.00 51.44 92 SER A O 1
ATOM 700 N N . SER A 1 93 ? -25.190 19.365 20.374 1.00 54.41 93 SER A N 1
ATOM 701 C CA . SER A 1 93 ? -26.450 19.033 19.735 1.00 54.41 93 SER A CA 1
ATOM 702 C C . SER A 1 93 ? -27.449 20.197 19.643 1.00 54.41 93 SER A C 1
ATOM 704 O O . SER A 1 93 ? -27.679 20.904 20.612 1.00 54.41 93 SER A O 1
ATOM 706 N N . ARG A 1 94 ? -28.094 20.295 18.472 1.00 56.75 94 ARG A N 1
ATOM 707 C CA . ARG A 1 94 ? -29.517 20.611 18.192 1.00 56.75 94 ARG A CA 1
ATOM 708 C C . ARG A 1 94 ? -30.248 21.691 19.037 1.00 56.75 94 ARG A C 1
ATOM 710 O O . ARG A 1 94 ? -30.604 21.460 20.179 1.00 56.75 94 ARG A O 1
ATOM 717 N N . LEU A 1 95 ? -30.627 22.767 18.329 1.00 42.94 95 LEU A N 1
ATOM 718 C CA . LEU A 1 95 ? -31.914 23.507 18.302 1.00 42.94 95 LEU A CA 1
ATOM 719 C C . LEU A 1 95 ? -32.600 24.012 19.606 1.00 42.94 95 LEU A C 1
ATOM 721 O O . LEU A 1 95 ? -33.220 23.246 20.331 1.00 42.94 95 LEU A O 1
ATOM 725 N N . ALA A 1 96 ? -32.658 25.356 19.677 1.00 42.66 96 ALA A N 1
ATOM 726 C CA . ALA A 1 96 ? -33.733 26.267 20.131 1.00 42.66 96 ALA A CA 1
ATOM 727 C C . ALA A 1 96 ? -34.076 26.424 21.632 1.00 42.66 96 ALA A C 1
ATOM 729 O O . ALA A 1 96 ? -34.719 25.562 22.215 1.00 42.66 96 ALA A O 1
ATOM 730 N N . ALA A 1 97 ? -33.796 27.618 22.189 1.00 37.59 97 ALA A N 1
ATOM 731 C CA . ALA A 1 97 ? -34.802 28.551 22.735 1.00 37.59 97 ALA A CA 1
ATOM 732 C C . ALA A 1 97 ? -34.160 29.826 23.342 1.00 37.59 97 ALA A C 1
ATOM 734 O O . ALA A 1 97 ? -33.279 29.743 24.190 1.00 37.59 97 ALA A O 1
ATOM 735 N N . ASP A 1 98 ? -34.713 30.967 22.927 1.00 35.28 98 ASP A N 1
ATOM 736 C CA . ASP A 1 98 ? -34.930 32.204 23.693 1.00 35.28 98 ASP A CA 1
ATOM 737 C C . ASP A 1 98 ? -33.785 33.168 24.080 1.00 35.28 98 ASP A C 1
ATOM 739 O O . ASP A 1 98 ? -32.602 32.850 24.143 1.00 35.28 98 ASP A O 1
ATOM 743 N N . ALA A 1 99 ? -34.189 34.428 24.237 1.00 35.12 99 ALA A N 1
ATOM 744 C CA . ALA A 1 99 ? -33.439 35.646 23.987 1.00 35.12 99 ALA A CA 1
ATOM 745 C C . ALA A 1 99 ? -32.990 36.372 25.264 1.00 35.12 99 ALA A C 1
ATOM 747 O O . ALA A 1 99 ? -33.744 36.458 26.229 1.00 35.12 99 ALA A O 1
ATOM 748 N N . SER A 1 100 ? -31.818 37.024 25.222 1.00 45.81 100 SER A N 1
ATOM 749 C CA . SER A 1 100 ? -31.633 38.442 25.609 1.00 45.81 100 SER A CA 1
ATOM 750 C C . SER A 1 100 ? -30.175 38.926 25.452 1.00 45.81 100 SER A C 1
ATOM 752 O O . SER A 1 100 ? -29.263 38.101 25.398 1.00 45.81 100 SER A O 1
ATOM 754 N N . PRO A 1 101 ? -29.939 40.252 25.330 1.00 45.25 101 PRO A N 1
ATOM 755 C CA . PRO A 1 101 ? -28.717 40.826 24.761 1.00 45.25 101 PRO A CA 1
ATOM 756 C C . PRO A 1 101 ? -27.738 41.401 25.804 1.00 45.25 101 PRO A C 1
ATOM 758 O O . PRO A 1 101 ? -28.161 41.972 26.806 1.00 45.25 101 PRO A O 1
ATOM 761 N N . GLY A 1 102 ? -26.430 41.366 25.504 1.00 32.34 102 GLY A N 1
ATOM 762 C CA . GLY A 1 102 ? -25.440 42.234 26.167 1.00 32.34 102 GLY A CA 1
ATOM 763 C C . GLY A 1 102 ? -23.976 41.758 26.169 1.00 32.34 102 GLY A C 1
ATOM 764 O O . GLY A 1 102 ? -23.592 41.065 27.095 1.00 32.34 102 GLY A O 1
ATOM 765 N N . MET A 1 103 ? -23.195 42.195 25.158 1.00 30.17 103 MET A N 1
ATOM 766 C CA . MET A 1 103 ? -21.874 42.896 25.218 1.00 30.17 103 MET A CA 1
ATOM 767 C C . MET A 1 103 ? -20.661 42.289 26.000 1.00 30.17 103 MET A C 1
ATOM 769 O O . MET A 1 103 ? -20.877 41.672 27.032 1.00 30.17 103 MET A O 1
ATOM 773 N N . PRO A 1 104 ? -19.364 42.548 25.656 1.00 41.22 104 PRO A N 1
ATOM 774 C CA . PRO A 1 104 ? -18.735 43.128 24.455 1.00 41.22 104 PRO A CA 1
ATOM 775 C C . PRO A 1 104 ? -17.689 42.213 23.759 1.00 41.22 104 PRO A C 1
ATOM 777 O O . PRO A 1 104 ? -17.190 41.233 24.303 1.00 41.22 104 PRO A O 1
ATOM 780 N N . LYS A 1 105 ? -17.307 42.616 22.538 1.00 44.72 105 LYS A N 1
ATOM 781 C CA . LYS A 1 105 ? -16.127 42.139 21.798 1.00 44.72 105 LYS A CA 1
ATOM 782 C C . LYS A 1 105 ? -14.849 42.703 22.420 1.00 44.72 105 LYS A C 1
ATOM 784 O O . LYS A 1 105 ? -14.792 43.913 22.627 1.00 44.72 105 LYS A O 1
ATOM 789 N N . GLN A 1 106 ? -13.819 41.876 22.594 1.00 46.78 106 GLN A N 1
ATOM 790 C CA . GLN A 1 106 ? -12.433 42.344 22.619 1.00 46.78 106 GLN A CA 1
ATOM 791 C C . GLN A 1 106 ? -11.487 41.288 22.044 1.00 46.78 106 GLN A C 1
ATOM 793 O O . GLN A 1 106 ? -11.301 40.205 22.597 1.00 46.78 106 GLN A O 1
ATOM 798 N N . ASP A 1 107 ? -10.911 41.665 20.906 1.00 43.56 107 ASP A N 1
ATOM 799 C CA . ASP A 1 107 ? -9.717 41.111 20.295 1.00 43.56 107 ASP A CA 1
ATOM 800 C C . ASP A 1 107 ? -8.601 40.920 21.319 1.00 43.56 107 ASP A C 1
ATOM 802 O O . ASP A 1 107 ? -8.147 41.869 21.965 1.00 43.56 107 ASP A O 1
ATOM 806 N N . ARG A 1 108 ? -8.084 39.695 21.397 1.00 45.41 108 ARG A N 1
ATOM 807 C CA . ARG A 1 108 ? -6.726 39.485 21.879 1.00 45.41 108 ARG A CA 1
ATOM 808 C C . ARG A 1 108 ? -5.990 38.586 20.906 1.00 45.41 108 ARG A C 1
ATOM 810 O O . ARG A 1 108 ? -6.055 37.363 20.961 1.00 45.41 108 ARG A O 1
ATOM 817 N N . VAL A 1 109 ? -5.299 39.269 20.000 1.00 45.62 109 VAL A N 1
ATOM 818 C CA . VAL A 1 109 ? -4.158 38.762 19.248 1.00 45.62 109 VAL A CA 1
ATOM 819 C C . VAL A 1 109 ? -3.191 38.144 20.256 1.00 45.62 109 VAL A C 1
ATOM 821 O O . VAL A 1 109 ? -2.541 38.8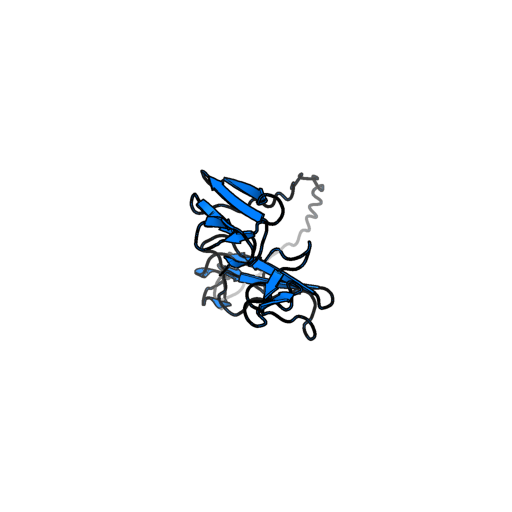58 21.017 1.00 45.62 109 VAL A O 1
ATOM 824 N N . PHE A 1 110 ? -3.109 36.818 20.273 1.00 49.66 110 PHE A N 1
ATOM 825 C CA . PHE A 1 110 ? -1.986 36.116 20.877 1.00 49.66 110 PHE A CA 1
ATOM 826 C C . PHE A 1 110 ? -1.094 35.614 19.758 1.00 49.66 110 PHE A C 1
ATOM 828 O O . PHE A 1 110 ? -1.208 34.503 19.252 1.00 49.66 110 PHE A O 1
ATOM 835 N N . GLN A 1 111 ? -0.196 36.511 19.371 1.00 47.00 111 GLN A N 1
ATOM 836 C CA . GLN A 1 111 ? 1.060 36.156 18.754 1.00 47.00 111 GLN A CA 1
ATOM 837 C C . GLN A 1 111 ? 1.854 35.384 19.812 1.00 47.00 111 GLN A C 1
ATOM 839 O O . GLN A 1 111 ? 2.286 35.953 20.814 1.00 47.00 111 GLN A O 1
ATOM 844 N N . THR A 1 112 ? 1.991 34.076 19.627 1.00 42.78 112 THR A N 1
ATOM 845 C CA . THR A 1 112 ? 2.915 33.266 20.418 1.00 42.78 112 THR A CA 1
ATOM 846 C C . THR A 1 112 ? 3.941 32.680 19.467 1.00 42.78 112 THR A C 1
ATOM 848 O O . THR A 1 112 ? 3.627 31.970 18.518 1.00 42.78 112 THR A O 1
ATOM 851 N N . THR A 1 113 ? 5.166 33.125 19.703 1.00 40.38 113 THR A N 1
ATOM 852 C CA . THR A 1 113 ? 6.446 32.677 19.166 1.00 40.38 113 THR A CA 1
ATOM 853 C C . THR A 1 113 ? 6.449 31.230 18.679 1.00 40.38 113 THR A C 1
ATOM 855 O O . THR A 1 113 ? 6.190 30.318 19.462 1.00 40.38 113 THR A O 1
ATOM 858 N N . ALA A 1 114 ? 6.833 31.031 17.415 1.00 49.66 114 ALA A N 1
ATOM 859 C CA . ALA A 1 114 ? 7.269 29.741 16.903 1.00 49.66 114 ALA A CA 1
ATOM 860 C C . ALA A 1 114 ? 8.500 29.283 17.699 1.00 49.66 114 ALA A C 1
ATOM 862 O O . ALA A 1 114 ? 9.635 29.655 17.405 1.00 49.66 114 ALA A O 1
ATOM 863 N N . THR A 1 115 ? 8.268 28.495 18.743 1.00 36.88 115 THR A N 1
ATOM 864 C CA . THR A 1 115 ? 9.273 27.566 19.237 1.00 36.88 115 THR A CA 1
ATOM 865 C C . THR A 1 115 ? 9.482 26.545 18.131 1.00 36.88 115 THR A C 1
ATOM 867 O O . THR A 1 115 ? 8.555 25.816 17.777 1.00 36.88 115 THR A O 1
ATOM 870 N N . ALA A 1 116 ? 10.683 26.522 17.554 1.00 50.25 116 ALA A N 1
ATOM 871 C CA . ALA A 1 116 ? 11.161 25.380 16.797 1.00 50.25 116 ALA A CA 1
ATOM 872 C C . ALA A 1 116 ? 11.246 24.191 17.764 1.00 50.25 116 ALA A C 1
ATOM 874 O O . ALA A 1 116 ? 12.288 23.937 18.365 1.00 50.25 116 ALA A O 1
ATOM 875 N N . ASP A 1 117 ? 10.118 23.517 17.974 1.00 40.59 117 ASP A N 1
ATOM 876 C CA . ASP A 1 117 ? 10.121 22.205 18.586 1.00 40.59 117 ASP A CA 1
ATOM 877 C C . ASP A 1 117 ? 10.655 21.237 17.536 1.00 40.59 117 ASP A C 1
ATOM 879 O O . ASP A 1 117 ? 10.103 21.095 16.442 1.00 40.59 117 ASP A O 1
ATOM 883 N N . SER A 1 118 ? 11.804 20.652 17.862 1.00 52.41 118 SER A N 1
ATOM 884 C CA . SER A 1 118 ? 12.422 19.548 17.143 1.00 52.41 118 SER A CA 1
ATOM 885 C C . SER A 1 118 ? 11.488 18.342 17.162 1.00 52.41 118 SER A C 1
ATOM 887 O O . SER A 1 118 ? 11.748 17.342 17.827 1.00 52.41 118 SER A O 1
ATOM 889 N N . SER A 1 119 ? 10.437 18.393 16.351 1.00 50.09 119 SER A N 1
ATOM 890 C CA . SER A 1 119 ? 9.776 17.205 15.843 1.00 50.09 119 SER A CA 1
ATOM 891 C C . SER A 1 119 ? 10.748 16.563 14.865 1.00 50.09 119 SER A C 1
ATOM 893 O O . SER A 1 119 ? 10.691 16.742 13.649 1.00 50.09 119 SER A O 1
ATOM 895 N N . LYS A 1 120 ? 11.719 15.852 15.436 1.00 40.16 120 LYS A N 1
ATOM 896 C CA . LYS A 1 120 ? 12.477 14.827 14.746 1.00 40.16 120 LYS A CA 1
ATOM 897 C C . LYS A 1 120 ? 11.415 13.839 14.274 1.00 40.16 120 LYS A C 1
ATOM 899 O O . LYS A 1 120 ? 10.924 13.040 15.063 1.00 40.16 120 LYS A O 1
ATOM 904 N N . GLY A 1 121 ? 10.983 13.995 13.023 1.00 45.56 121 GLY A N 1
ATOM 905 C CA . GLY A 1 121 ? 10.144 13.033 12.329 1.00 45.56 121 GLY A CA 1
ATOM 906 C C . GLY A 1 121 ? 10.895 11.719 12.353 1.00 45.56 121 GLY A C 1
ATOM 907 O O . GLY A 1 121 ? 11.834 11.513 11.589 1.00 45.56 121 GLY A O 1
ATOM 908 N N . GLN A 1 122 ? 10.570 10.896 13.333 1.00 36.91 122 GLN A N 1
ATOM 909 C CA . GLN A 1 122 ? 11.121 9.576 13.455 1.00 36.91 122 GLN A CA 1
ATOM 910 C C . GLN A 1 122 ? 9.962 8.666 13.117 1.00 36.91 122 GLN A C 1
ATOM 912 O O . GLN A 1 122 ? 8.956 8.660 13.820 1.00 36.91 122 GLN A O 1
ATOM 917 N N . ASP A 1 123 ? 10.109 7.983 11.986 1.00 46.88 123 ASP A N 1
ATOM 918 C CA . ASP A 1 123 ? 9.305 6.854 11.538 1.00 46.88 123 ASP A CA 1
ATOM 919 C C . ASP A 1 123 ? 9.297 5.764 12.626 1.00 46.88 123 ASP A C 1
ATOM 921 O O . ASP A 1 123 ? 9.929 4.716 12.496 1.00 46.88 123 ASP A O 1
ATOM 925 N N . THR A 1 124 ? 8.651 6.015 13.762 1.00 45.12 124 THR A N 1
ATOM 926 C CA . THR A 1 124 ? 8.492 5.036 14.827 1.00 45.12 124 THR A CA 1
ATOM 927 C C . THR A 1 124 ? 7.278 4.211 14.463 1.00 45.12 124 THR A C 1
ATOM 929 O O . THR A 1 124 ? 6.150 4.511 14.845 1.00 45.12 124 THR A O 1
ATOM 932 N N . ILE A 1 125 ? 7.512 3.181 13.656 1.00 55.59 125 ILE A N 1
ATOM 933 C CA . ILE A 1 125 ? 6.562 2.083 13.522 1.00 55.59 125 ILE A CA 1
ATOM 934 C C . ILE A 1 125 ? 6.370 1.505 14.921 1.00 55.59 125 ILE A C 1
ATOM 936 O O . ILE A 1 125 ? 7.290 0.923 15.491 1.00 55.59 125 ILE A O 1
ATOM 940 N N . GLU A 1 126 ? 5.192 1.716 15.502 1.00 55.31 126 GLU A N 1
ATOM 941 C CA . GLU A 1 126 ? 4.834 1.101 16.774 1.00 55.31 126 GLU A CA 1
ATOM 942 C C . GLU A 1 126 ? 4.529 -0.380 16.539 1.00 55.31 126 GLU A C 1
ATOM 944 O O . GLU A 1 126 ? 3.564 -0.768 15.869 1.00 55.31 126 GLU A O 1
ATOM 949 N N . CYS A 1 127 ? 5.397 -1.229 17.074 1.00 57.09 127 CYS A N 1
ATOM 950 C CA . CYS A 1 127 ? 5.241 -2.668 17.004 1.00 57.09 127 CYS A CA 1
ATOM 951 C C . CYS A 1 127 ? 4.192 -3.138 18.012 1.00 57.09 127 CYS A C 1
ATOM 953 O O . CYS A 1 127 ? 4.441 -3.156 19.212 1.00 57.09 127 CYS A O 1
ATOM 955 N N . GLY A 1 128 ? 3.025 -3.572 17.529 1.00 60.06 128 GLY A N 1
ATOM 956 C CA . GLY A 1 128 ? 1.984 -4.119 18.408 1.00 60.06 128 GLY A CA 1
ATOM 957 C C . GLY A 1 128 ? 2.338 -5.469 19.058 1.00 60.06 128 GLY A C 1
ATOM 958 O O . GLY A 1 128 ? 1.823 -5.780 20.124 1.00 60.06 128 GLY A O 1
ATOM 959 N N . GLN A 1 129 ? 3.195 -6.285 18.432 1.00 57.28 129 GLN A N 1
ATOM 960 C CA . GLN A 1 129 ? 3.696 -7.556 18.974 1.00 57.28 129 GLN A CA 1
ATOM 961 C C . GLN A 1 129 ? 5.149 -7.763 18.548 1.00 57.28 129 GLN A C 1
ATOM 963 O O . GLN A 1 129 ? 5.534 -7.331 17.457 1.00 57.28 129 GLN A O 1
ATOM 968 N N . ASP A 1 130 ? 5.914 -8.466 19.380 1.00 72.44 130 ASP A N 1
ATOM 969 C CA . ASP A 1 130 ? 7.262 -8.915 19.037 1.00 72.44 130 ASP A CA 1
ATOM 970 C C . ASP A 1 130 ? 7.214 -9.861 17.829 1.00 72.44 130 ASP A C 1
ATOM 972 O O . ASP A 1 130 ? 6.308 -10.691 17.702 1.00 72.44 130 ASP A O 1
ATOM 976 N N . GLY A 1 131 ? 8.172 -9.719 16.916 1.00 70.12 131 GLY A N 1
ATOM 977 C CA . GLY A 1 131 ? 8.231 -10.514 15.690 1.00 70.12 131 GLY A CA 1
ATOM 978 C C . GLY A 1 131 ? 8.699 -9.726 14.475 1.00 70.12 131 GLY A C 1
ATOM 979 O O . GLY A 1 131 ? 9.165 -8.598 14.590 1.00 70.12 131 GLY A O 1
ATOM 980 N N . ILE A 1 132 ? 8.590 -10.332 13.293 1.00 69.00 132 ILE A N 1
ATOM 981 C CA . ILE A 1 132 ? 9.120 -9.747 12.059 1.00 69.00 132 ILE A CA 1
ATOM 982 C C . ILE A 1 132 ? 7.991 -9.380 11.089 1.00 69.00 132 ILE A C 1
ATOM 984 O O . ILE A 1 132 ? 7.118 -10.200 10.775 1.00 69.00 132 ILE A O 1
ATOM 988 N N . ILE A 1 133 ? 8.009 -8.132 10.615 1.00 69.06 133 ILE A N 1
ATOM 989 C CA . ILE A 1 133 ? 7.007 -7.546 9.719 1.00 69.06 133 ILE A CA 1
ATOM 990 C C . ILE A 1 133 ? 7.672 -7.152 8.398 1.00 69.06 133 ILE A C 1
ATOM 992 O O . ILE A 1 133 ? 8.654 -6.416 8.384 1.00 69.06 133 ILE A O 1
ATOM 996 N N . ALA A 1 134 ? 7.108 -7.602 7.279 1.00 64.69 134 ALA A N 1
ATOM 997 C CA . ALA A 1 134 ? 7.585 -7.239 5.947 1.00 64.69 134 ALA A CA 1
ATOM 998 C C . ALA A 1 134 ? 7.292 -5.767 5.628 1.00 64.69 134 ALA A C 1
ATOM 1000 O O . ALA A 1 134 ? 6.195 -5.282 5.918 1.00 64.69 134 ALA A O 1
ATOM 1001 N N . MET A 1 135 ? 8.237 -5.070 4.989 1.00 64.06 135 MET A N 1
ATOM 1002 C CA . MET A 1 135 ? 8.015 -3.701 4.493 1.00 64.06 135 MET A CA 1
ATOM 1003 C C . MET A 1 135 ? 7.200 -3.633 3.193 1.00 64.06 135 MET A C 1
ATOM 1005 O O . MET A 1 135 ? 6.872 -2.542 2.734 1.00 64.06 135 MET A O 1
ATOM 1009 N N . GLY A 1 136 ? 6.869 -4.783 2.614 1.00 61.12 136 GLY A N 1
ATOM 1010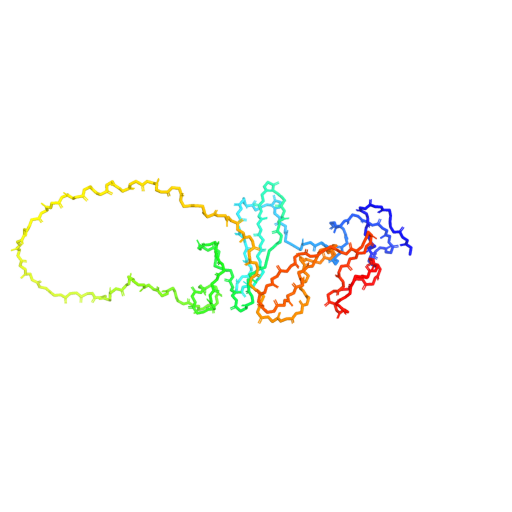 C CA . GLY A 1 136 ? 6.154 -4.943 1.355 1.00 61.12 136 GLY A CA 1
ATOM 1011 C C . GLY A 1 136 ? 6.462 -6.315 0.766 1.00 61.12 136 GLY A C 1
ATOM 1012 O O . GLY A 1 136 ? 7.370 -7.003 1.243 1.00 61.12 136 GLY A O 1
ATOM 1013 N N . ASP A 1 137 ? 5.713 -6.703 -0.256 1.00 64.12 137 ASP A N 1
ATOM 1014 C CA . ASP A 1 137 ? 5.957 -7.945 -0.980 1.00 64.12 137 ASP A CA 1
ATOM 1015 C C . ASP A 1 137 ? 7.240 -7.797 -1.823 1.00 64.12 137 ASP A C 1
ATOM 1017 O O . ASP A 1 137 ? 7.499 -6.736 -2.397 1.00 64.12 137 ASP A O 1
ATOM 1021 N N . CYS A 1 138 ? 8.108 -8.815 -1.810 1.00 65.06 138 CYS A N 1
ATOM 1022 C CA . CYS A 1 138 ? 9.456 -8.763 -2.401 1.00 65.06 138 CYS A CA 1
ATOM 1023 C C . CYS A 1 138 ? 10.362 -7.639 -1.853 1.00 65.06 138 CYS A C 1
ATOM 1025 O O . CYS A 1 138 ? 11.175 -7.065 -2.584 1.00 65.06 138 CYS A O 1
ATOM 1027 N N . SER A 1 139 ? 10.248 -7.304 -0.562 1.00 71.94 139 SER A N 1
ATOM 1028 C CA . SER A 1 139 ? 11.170 -6.365 0.083 1.00 71.94 139 SER A CA 1
ATOM 1029 C C . SER A 1 139 ? 12.396 -7.084 0.644 1.00 71.94 139 SER A C 1
ATOM 1031 O O . SER A 1 139 ? 12.278 -8.067 1.371 1.00 71.94 139 SER A O 1
ATOM 1033 N N . ASP A 1 140 ? 13.585 -6.554 0.359 1.00 76.00 140 ASP A N 1
ATOM 1034 C CA . ASP A 1 140 ? 14.829 -6.908 1.050 1.00 76.00 140 ASP A CA 1
ATOM 1035 C C . ASP A 1 140 ? 14.858 -6.346 2.478 1.00 76.00 140 ASP A C 1
ATOM 1037 O O . ASP A 1 140 ? 15.850 -6.488 3.178 1.00 76.00 140 ASP A O 1
ATOM 1041 N N . LYS A 1 141 ? 13.801 -5.655 2.914 1.00 78.31 141 LYS A N 1
ATOM 1042 C CA . LYS A 1 141 ? 13.727 -4.969 4.199 1.00 78.31 141 LYS A CA 1
ATOM 1043 C C . LYS A 1 141 ? 12.539 -5.450 5.002 1.00 78.31 141 LYS A C 1
ATOM 1045 O O . LYS A 1 141 ? 11.433 -5.661 4.501 1.00 78.31 141 LYS A O 1
ATOM 1050 N N . PHE A 1 142 ? 12.771 -5.551 6.294 1.00 80.69 142 PHE A N 1
ATOM 1051 C CA . PHE A 1 142 ? 11.772 -5.953 7.261 1.00 80.69 142 PHE A CA 1
ATOM 1052 C C . PHE A 1 142 ? 11.968 -5.172 8.554 1.00 80.69 142 PHE A C 1
ATOM 1054 O O . PHE A 1 142 ? 13.018 -4.584 8.806 1.00 80.69 142 PHE A O 1
ATOM 1061 N N . TRP A 1 143 ? 10.933 -5.153 9.379 1.00 82.69 143 TRP A N 1
ATOM 1062 C CA . TRP A 1 143 ? 10.990 -4.611 10.724 1.00 82.69 143 TRP A CA 1
ATOM 1063 C C . TRP A 1 143 ? 11.072 -5.754 11.710 1.00 82.69 143 TRP A C 1
ATOM 1065 O O . TRP A 1 143 ? 10.188 -6.610 11.736 1.00 82.69 143 TRP A O 1
ATOM 1075 N N . MET A 1 144 ? 12.117 -5.749 12.525 1.00 78.31 144 MET A N 1
ATOM 1076 C CA . MET A 1 144 ? 12.206 -6.594 13.698 1.00 78.31 144 MET A CA 1
ATOM 1077 C C . MET A 1 144 ? 11.650 -5.825 14.892 1.00 78.31 144 MET A C 1
ATOM 1079 O O . MET A 1 144 ? 12.165 -4.777 15.277 1.00 78.31 144 MET A O 1
ATOM 1083 N N . CYS A 1 145 ? 10.571 -6.350 15.449 1.00 80.06 145 CYS A N 1
ATOM 1084 C CA . CYS A 1 145 ? 9.865 -5.794 16.584 1.00 80.06 145 CYS A CA 1
ATOM 1085 C C . CYS A 1 145 ? 10.293 -6.494 17.872 1.00 80.06 145 CYS A C 1
ATOM 1087 O O . CYS A 1 145 ? 10.176 -7.718 17.970 1.00 80.06 145 CYS A O 1
ATOM 1089 N N . SER A 1 146 ? 10.736 -5.721 18.863 1.00 78.12 146 SER A N 1
ATOM 1090 C CA . SER A 1 146 ? 10.966 -6.203 20.228 1.00 78.12 146 SER A CA 1
ATOM 1091 C C . SER A 1 146 ? 10.601 -5.126 21.244 1.00 78.12 146 SER A C 1
ATOM 1093 O O . SER A 1 146 ? 11.098 -4.003 21.164 1.00 78.12 146 SER A O 1
ATOM 1095 N N . ASN A 1 147 ? 9.736 -5.458 22.205 1.00 74.38 147 ASN A N 1
ATOM 1096 C CA . ASN A 1 147 ? 9.284 -4.565 23.276 1.00 74.38 147 ASN A CA 1
ATOM 1097 C C . ASN A 1 147 ? 8.725 -3.228 22.751 1.00 74.38 147 ASN A C 1
ATOM 1099 O O . ASN A 1 147 ? 9.001 -2.160 23.295 1.00 74.38 147 ASN A O 1
ATOM 1103 N N . GLY A 1 148 ? 7.962 -3.286 21.656 1.00 67.12 148 GLY A N 1
ATOM 1104 C CA . GLY A 1 148 ? 7.372 -2.103 21.020 1.00 67.12 148 GLY A CA 1
ATOM 1105 C C . GLY A 1 148 ? 8.336 -1.288 20.151 1.00 67.12 148 GLY A C 1
ATOM 1106 O O . GLY A 1 148 ? 7.900 -0.355 19.481 1.00 67.12 148 GLY A O 1
ATOM 1107 N N . ILE A 1 149 ? 9.620 -1.655 20.099 1.00 72.50 149 ILE A N 1
ATOM 1108 C CA . ILE A 1 149 ? 10.632 -0.985 19.280 1.00 72.50 149 ILE A CA 1
ATOM 1109 C C . ILE A 1 149 ? 10.765 -1.720 17.947 1.00 72.50 149 ILE A C 1
ATOM 1111 O O . ILE A 1 149 ? 11.095 -2.907 17.918 1.00 72.50 149 ILE A O 1
ATOM 1115 N N . ALA A 1 150 ? 10.534 -1.001 16.847 1.00 72.75 150 ALA A N 1
ATOM 1116 C CA . ALA A 1 150 ? 10.815 -1.477 15.499 1.00 72.75 150 ALA A CA 1
ATOM 1117 C C . ALA A 1 150 ? 12.244 -1.109 15.097 1.00 72.75 150 ALA A C 1
ATOM 1119 O O . ALA A 1 150 ? 12.602 0.070 15.045 1.00 72.75 150 ALA A O 1
ATOM 1120 N N . VAL A 1 151 ? 13.044 -2.110 14.748 1.00 79.62 151 VAL A N 1
ATOM 1121 C CA . VAL A 1 151 ? 14.338 -1.914 14.094 1.00 79.62 151 VAL A CA 1
ATOM 1122 C C . VAL A 1 151 ? 14.202 -2.324 12.639 1.00 79.62 151 VAL A C 1
ATOM 1124 O O . VAL A 1 151 ? 13.758 -3.432 12.335 1.00 79.62 151 VAL A O 1
ATOM 1127 N N . LYS A 1 152 ? 14.552 -1.409 11.734 1.00 81.62 152 LYS A N 1
ATOM 1128 C CA . LYS A 1 152 ? 14.605 -1.708 10.307 1.00 81.62 152 LYS A CA 1
ATOM 1129 C C . LYS A 1 152 ? 15.844 -2.529 10.035 1.00 81.62 152 LYS A C 1
ATOM 1131 O O . LYS A 1 152 ? 16.954 -2.035 10.204 1.00 81.62 152 LYS A O 1
ATOM 1136 N N . GLU A 1 153 ? 15.634 -3.719 9.521 1.00 81.56 153 GLU A N 1
ATOM 1137 C CA . GLU A 1 153 ? 16.697 -4.597 9.081 1.00 81.56 153 GLU A CA 1
ATOM 1138 C C . GLU A 1 153 ? 16.614 -4.790 7.572 1.00 81.56 153 GLU A C 1
ATOM 1140 O O . GLU A 1 153 ? 15.572 -4.590 6.937 1.00 81.56 153 GLU A O 1
ATOM 1145 N N . SER A 1 154 ? 17.760 -5.117 6.988 1.00 83.50 154 SER A N 1
ATOM 1146 C CA . SER A 1 154 ? 17.856 -5.505 5.586 1.00 83.50 154 SER A CA 1
ATOM 1147 C C . SER A 1 154 ? 18.362 -6.932 5.522 1.00 83.50 154 SER A C 1
ATOM 1149 O O . SER A 1 154 ? 19.311 -7.301 6.214 1.00 83.50 154 SER A O 1
ATOM 1151 N N . CYS A 1 155 ? 17.732 -7.729 4.677 1.00 82.00 155 CYS A N 1
ATOM 1152 C CA . CYS A 1 155 ? 18.218 -9.033 4.318 1.00 82.00 155 CYS A CA 1
ATOM 1153 C C . CYS A 1 155 ? 19.639 -8.934 3.743 1.00 82.00 155 CYS A C 1
ATOM 1155 O O . CYS A 1 155 ? 20.001 -7.929 3.115 1.00 82.00 155 CYS A O 1
ATOM 1157 N N . PRO A 1 156 ? 20.467 -9.973 3.952 1.00 82.25 156 PRO A N 1
ATOM 1158 C CA . PRO A 1 156 ? 21.738 -10.100 3.259 1.00 82.25 156 PRO A CA 1
ATOM 1159 C C . PRO A 1 156 ? 21.554 -9.936 1.747 1.00 82.25 156 PRO A C 1
ATOM 1161 O O . PRO A 1 156 ? 20.470 -10.168 1.210 1.00 82.25 156 PRO A O 1
ATOM 1164 N N . LYS A 1 157 ? 22.623 -9.524 1.056 1.00 77.00 157 LYS A N 1
ATOM 1165 C CA . LYS A 1 157 ? 22.559 -9.205 -0.377 1.00 77.00 157 LYS A CA 1
ATOM 1166 C C . LYS A 1 157 ? 21.850 -10.309 -1.169 1.00 77.00 157 LYS A C 1
ATOM 1168 O O . LYS A 1 157 ? 22.216 -11.474 -1.050 1.00 77.00 157 LYS A O 1
ATOM 1173 N N . ASN A 1 158 ? 20.913 -9.884 -2.018 1.00 68.38 158 ASN A N 1
ATOM 1174 C CA . ASN A 1 158 ? 20.112 -10.712 -2.926 1.00 68.38 158 ASN A CA 1
ATOM 1175 C C . ASN A 1 158 ? 19.082 -11.640 -2.258 1.00 68.38 158 ASN A C 1
ATOM 1177 O O . ASN A 1 158 ? 18.556 -12.521 -2.931 1.00 68.38 158 ASN A O 1
ATOM 1181 N N . LEU A 1 159 ? 18.767 -11.435 -0.977 1.00 74.25 159 LEU A N 1
ATOM 1182 C CA . LEU A 1 159 ? 17.682 -12.139 -0.296 1.00 74.25 159 LEU A CA 1
ATOM 1183 C C . LEU A 1 159 ? 16.502 -11.202 -0.031 1.00 74.25 159 LEU A C 1
ATOM 1185 O O . LEU A 1 159 ? 16.668 -9.998 0.172 1.00 74.25 159 LEU A O 1
ATOM 1189 N N . PHE A 1 160 ? 15.310 -11.78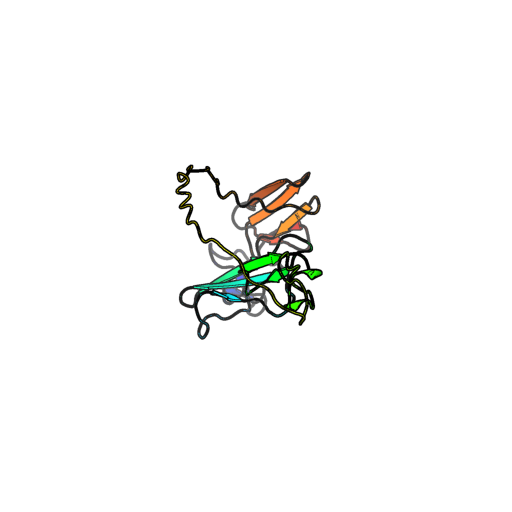2 -0.001 1.00 79.38 160 PHE A N 1
ATOM 1190 C CA . PHE A 1 160 ? 14.046 -11.095 0.215 1.00 79.38 160 PHE A CA 1
ATOM 1191 C C . PHE A 1 160 ? 13.353 -11.659 1.439 1.00 79.38 160 PHE A C 1
ATOM 1193 O O . PHE A 1 160 ? 13.477 -12.836 1.762 1.00 79.38 160 PHE A O 1
ATOM 1200 N N . PHE A 1 161 ? 12.628 -10.810 2.155 1.00 81.31 161 PHE A N 1
ATOM 1201 C CA . PHE A 1 161 ? 11.940 -11.259 3.346 1.00 81.31 161 PHE A CA 1
ATOM 1202 C C . PHE A 1 161 ? 10.720 -12.106 2.970 1.00 81.31 161 PHE A C 1
ATOM 1204 O O . PHE A 1 161 ? 9.732 -11.600 2.435 1.00 81.31 161 PHE A O 1
ATOM 1211 N N . ASN A 1 162 ? 10.780 -13.394 3.290 1.00 76.69 162 ASN A N 1
ATOM 1212 C CA . ASN A 1 162 ? 9.678 -14.321 3.130 1.00 76.69 162 ASN A CA 1
ATOM 1213 C C . ASN A 1 162 ? 8.686 -14.130 4.281 1.00 76.69 162 ASN A C 1
ATOM 1215 O O . ASN A 1 162 ? 8.944 -14.452 5.445 1.00 76.69 162 ASN A O 1
ATOM 1219 N N . VAL A 1 163 ? 7.505 -13.605 3.956 1.00 73.06 163 VAL A N 1
ATOM 1220 C CA . VAL A 1 163 ? 6.488 -13.272 4.958 1.00 73.06 163 VAL A CA 1
ATOM 1221 C C . VAL A 1 163 ? 5.887 -14.501 5.637 1.00 73.06 163 VAL A C 1
ATOM 1223 O O . VAL A 1 163 ? 5.360 -14.358 6.749 1.00 73.06 163 VAL A O 1
ATOM 1226 N N . LYS A 1 164 ? 5.968 -15.674 4.995 1.00 73.69 164 LYS A N 1
ATOM 1227 C CA . LYS A 1 164 ? 5.462 -16.951 5.505 1.00 73.69 164 LYS A CA 1
ATOM 1228 C C . LYS A 1 164 ? 6.459 -17.601 6.456 1.00 73.69 164 LYS A C 1
ATOM 1230 O O . LYS A 1 164 ? 6.073 -17.941 7.571 1.00 73.69 164 LYS A O 1
ATOM 1235 N N . THR A 1 165 ? 7.722 -17.727 6.049 1.00 76.94 165 THR A N 1
ATOM 1236 C CA . THR A 1 165 ? 8.768 -18.372 6.868 1.00 76.94 165 THR A CA 1
ATOM 1237 C C . THR A 1 165 ? 9.371 -17.433 7.912 1.00 76.94 165 THR A C 1
ATOM 1239 O O . THR A 1 165 ? 9.903 -17.902 8.911 1.00 76.94 165 THR A O 1
ATOM 1242 N N . LYS A 1 166 ? 9.205 -16.111 7.742 1.00 77.56 166 LYS A N 1
ATOM 1243 C CA . LYS A 1 166 ? 9.828 -15.052 8.558 1.00 77.56 166 LYS A CA 1
ATOM 1244 C C . LYS A 1 166 ? 11.351 -15.003 8.437 1.00 77.56 166 LYS A C 1
ATOM 1246 O O . LYS A 1 166 ? 12.020 -14.515 9.344 1.00 77.56 166 LYS A O 1
ATOM 1251 N N . GLU A 1 167 ? 11.882 -15.449 7.307 1.00 83.12 167 GLU A N 1
ATOM 1252 C CA . GLU A 1 167 ? 13.315 -15.504 7.033 1.00 83.12 167 GLU A CA 1
ATOM 1253 C C . GLU A 1 167 ? 13.663 -14.723 5.763 1.00 83.12 167 GLU A C 1
ATOM 1255 O O . GLU A 1 167 ? 12.803 -14.428 4.934 1.00 83.12 167 GLU A O 1
ATOM 1260 N N . CYS A 1 168 ? 14.937 -14.364 5.621 1.00 84.62 168 CYS A N 1
ATOM 1261 C CA . CYS A 1 168 ? 15.457 -13.873 4.353 1.00 84.62 168 CYS A CA 1
ATOM 1262 C C . CYS A 1 168 ? 15.705 -15.069 3.449 1.00 84.62 168 CYS A C 1
ATOM 1264 O O . CYS A 1 168 ? 16.580 -15.885 3.735 1.00 84.62 168 CYS A O 1
ATOM 1266 N N . ASP A 1 169 ? 14.935 -15.155 2.380 1.00 79.44 169 ASP A N 1
ATOM 1267 C CA . ASP A 1 169 ? 14.959 -16.271 1.457 1.00 79.44 169 ASP A CA 1
ATOM 1268 C C . ASP A 1 169 ? 15.309 -15.793 0.051 1.00 79.44 169 ASP A C 1
ATOM 1270 O O . ASP A 1 169 ? 15.292 -14.596 -0.261 1.00 7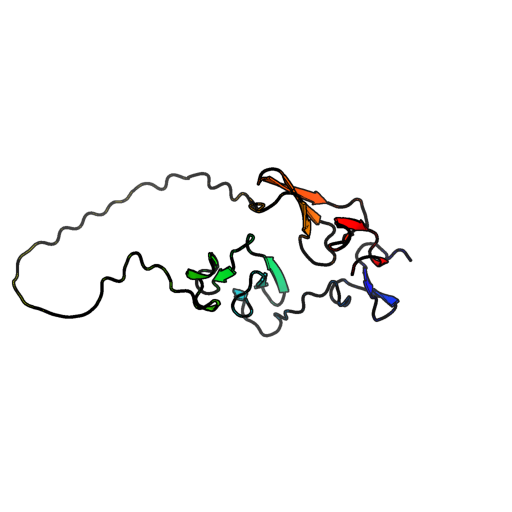9.44 169 ASP A O 1
ATOM 1274 N N . TYR A 1 170 ? 15.667 -16.743 -0.795 1.00 75.31 170 TYR A N 1
ATOM 1275 C CA . TYR A 1 170 ? 15.895 -16.466 -2.196 1.00 75.31 170 TYR A CA 1
ATOM 1276 C C . TYR A 1 170 ? 14.585 -16.049 -2.882 1.00 75.31 170 TYR A C 1
ATOM 1278 O O . TYR A 1 170 ? 13.509 -16.490 -2.467 1.00 75.31 170 TYR A O 1
ATOM 1286 N N . PRO A 1 171 ? 14.651 -15.212 -3.936 1.00 64.94 171 PRO A N 1
ATOM 1287 C CA . PRO A 1 171 ? 13.470 -14.730 -4.651 1.00 64.94 171 PRO A CA 1
ATOM 1288 C C . PRO A 1 171 ? 12.512 -15.850 -5.080 1.00 64.94 171 PRO A C 1
ATOM 1290 O O . PRO A 1 171 ? 11.302 -15.661 -5.032 1.00 64.94 171 PRO A O 1
ATOM 1293 N N . GLU A 1 172 ? 13.039 -17.018 -5.465 1.00 64.12 172 GLU A N 1
ATOM 1294 C CA . GLU A 1 172 ? 12.260 -18.198 -5.867 1.00 64.12 172 GLU A CA 1
ATOM 1295 C C . GLU A 1 172 ? 11.362 -18.786 -4.772 1.00 64.12 172 GLU A C 1
ATOM 1297 O O . GLU A 1 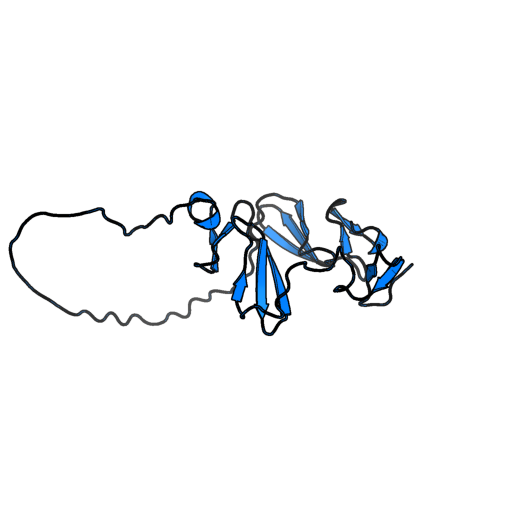172 ? 10.420 -19.509 -5.087 1.00 64.12 172 GLU A O 1
ATOM 1302 N N . ASN A 1 173 ? 11.641 -18.486 -3.505 1.00 67.62 173 ASN A N 1
ATOM 1303 C CA . ASN A 1 173 ? 10.911 -19.017 -2.357 1.00 67.62 173 ASN A CA 1
ATOM 1304 C C . ASN A 1 173 ? 9.941 -17.984 -1.755 1.00 67.62 173 ASN A C 1
ATOM 1306 O O . ASN A 1 173 ? 9.317 -18.255 -0.729 1.00 67.62 173 ASN A O 1
ATOM 1310 N N . ILE A 1 174 ? 9.817 -16.796 -2.362 1.00 72.56 174 ILE A N 1
ATOM 1311 C CA . ILE A 1 174 ? 8.900 -15.742 -1.914 1.00 72.56 174 ILE A CA 1
ATOM 1312 C C . ILE A 1 174 ? 7.518 -15.970 -2.533 1.00 72.56 174 ILE A C 1
ATOM 1314 O O . ILE A 1 174 ? 7.351 -15.882 -3.749 1.00 72.56 174 ILE A O 1
ATOM 1318 N N . GLU A 1 175 ? 6.527 -16.235 -1.679 1.00 56.91 175 GLU A N 1
ATOM 1319 C CA . GLU A 1 175 ? 5.138 -16.550 -2.050 1.00 56.91 175 GLU A CA 1
ATOM 1320 C C . GLU A 1 175 ? 4.108 -15.573 -1.475 1.00 56.91 175 GLU A C 1
ATOM 1322 O O . GLU A 1 175 ? 4.241 -15.197 -0.284 1.00 56.91 175 GLU A O 1
#

Solvent-accessible surface area (backbone atoms only — not comparable to full-atom values): 10909 Å² total; per-residue (Å²): 132,87,51,58,94,83,36,36,58,15,84,89,78,76,40,66,31,49,47,78,73,15,75,77,42,30,73,90,70,79,20,80,89,50,70,69,46,70,45,56,73,59,67,18,44,48,37,37,36,27,51,93,47,40,66,42,84,48,68,40,53,78,85,23,23,51,24,71,88,78,72,41,63,37,46,51,60,46,20,60,64,57,76,19,55,68,82,60,94,76,69,83,78,83,85,89,84,89,87,87,88,82,89,83,91,78,91,75,88,76,88,71,80,86,71,86,71,84,74,71,86,65,93,70,56,60,30,83,58,68,47,76,44,67,74,45,62,75,20,41,34,34,31,46,21,51,92,47,42,54,43,82,44,65,42,61,91,86,24,22,45,20,77,84,82,71,39,65,33,50,56,87,71,56,122

Radius of gyration: 23.5 Å; Cα contacts (8 Å, |Δi|>4): 297; chains: 1; bounding box: 58×63×43 Å

InterPro domains:
  IPR002557 Chitin binding domain [PF01607] (1-25)
  IPR002557 Chitin binding domain [PF01607] (31-82)
  IPR002557 Chitin binding domain [PF01607] (127-173)
  IPR002557 Chitin binding domain [PS50940] (1-27)
  IPR002557 Chitin binding domain [PS50940] (28-84)
  IPR002557 Chitin binding domain [PS50940] (124-175)
  IPR002557 Chitin binding domain [SM00494] (29-84)
  IPR002557 Chitin binding domain [SM00494] (125-175)
  IPR036508 Chitin binding domain superfamily [SSF57625] (1-27)
  IPR036508 Chitin binding domain superfamily [SSF57625] (28-85)
  IPR036508 Chitin binding domain superfamily [SSF57625] (125-173)
  IPR051940 Chitin-binding developmental regulator [PTHR23301] (90-174)

Organism: Anisakis simplex (NCBI:txid6269)

Secondary structure (DSSP, 8-state):
-PPPTT-EEETTTTEEE-TTTSTTTS-----TTS-SEEE--SS-SEEEEEETTEEEEEEPPTTEEEETTTTEEEETTT-GGGT-----TT-----------------------------------B-SSSEEEESSTT-SEEEEEETTEEEEEEPSTT-EEETTTTEEE-GGG--

pLDDT: mean 72.87, std 17.76, range [30.17, 96.56]

Sequence (175 aa):
MDCSSGLYFNAETSECDFKENVLSCRNPFDCANRKNGAYADGCSTVFWYCSEGSVSLSRCPRGTYFDVELLKCDYKEAVPACGGVRSSSSQSSRLAADASPGMPKQDRVFQTTATADSSKGQDTIECGQDGIIAMGDCSDKFWMCSNGIAVKESCPKNLFFNVKTKECDYPENIE